Protein AF-A0A225UVT8-F1 (afdb_monomer)

Mean predicted aligned error: 14.14 Å

Secondary structure (DSSP, 8-state):
--HHHHHHHHHT--SS-TT-GGGGT-TTHHHHHHHHHHHHHHHHH----SS-----EEEEE--TT-SS-EEEEES-SS-TTHHHHHHHHTTS----PPPTTS-TTS-GGG---------------

pLDDT: mean 70.57, std 16.72, range [36.88, 97.62]

Foldseek 3Di:
DDPVVVVVCVVPDWDADPPDPCVVPPPCRRCVNVVVVVLVCCVVPPDDDPDDDDDKDWDFDDDPVDPDGDTPTPPPPDPPPPVVCCVVVVPDDDDDDDDVVPVPPDDPVPDDDDDDDDDDDDDDD

Sequence (125 aa):
MSKTRFGRVMQNLHFTDNTDARAETDRAWKVRSVVDTLQESFRNGYKIPPVLTFDEAMILSKSHHNTQPTVYVVTDRFYTSVQLAIQIAVAECVHGRHNTDRQEGVSADLITQKTYERSSRVVVR

Solvent-accessible surface area (backbone atoms only — not comparable to full-atom values): 8606 Å² total; per-residue (Å²): 135,54,72,71,57,51,53,54,48,69,77,69,68,77,72,50,71,89,81,44,76,47,65,82,75,39,96,56,41,66,49,41,61,60,52,52,51,49,53,52,49,47,64,76,70,55,82,82,62,100,75,83,86,88,83,85,46,74,47,84,41,86,48,95,92,41,97,57,75,46,61,44,53,65,52,60,97,80,42,68,66,54,55,50,43,46,73,67,39,81,77,61,90,86,85,80,88,80,64,77,88,54,60,79,94,54,64,72,92,76,64,76,85,86,83,79,86,78,81,78,80,83,80,83,128

Radius of gyration: 23.24 Å; Cα contacts (8 Å, |Δi|>4): 50; chains: 1; bounding box: 56×57×49 Å

Organism: NCBI:txid4795

Structure (mmCIF, N/CA/C/O backbone):
data_AF-A0A225UVT8-F1
#
_entry.id   AF-A0A225UVT8-F1
#
loop_
_atom_site.group_PDB
_atom_site.id
_atom_site.type_symbol
_atom_site.la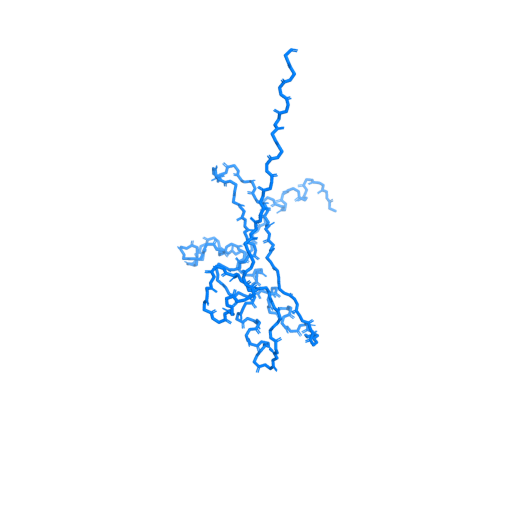bel_atom_id
_atom_site.label_alt_id
_atom_site.label_comp_id
_atom_site.label_asym_id
_atom_site.label_entity_id
_atom_site.label_seq_id
_atom_site.pdbx_PDB_ins_code
_atom_site.Cartn_x
_atom_site.Cartn_y
_atom_site.Cartn_z
_atom_site.occupancy
_atom_site.B_iso_or_equiv
_atom_site.auth_seq_id
_atom_site.auth_comp_id
_atom_site.auth_asym_id
_atom_site.auth_atom_id
_atom_site.pdbx_PDB_model_num
ATOM 1 N N . MET A 1 1 ? -21.304 13.931 10.598 1.00 90.75 1 MET A N 1
ATOM 2 C CA . MET A 1 1 ? -20.537 13.569 11.818 1.00 90.75 1 MET A CA 1
ATOM 3 C C . MET A 1 1 ? -19.919 14.832 12.414 1.00 90.75 1 MET A C 1
ATOM 5 O O . MET A 1 1 ? -19.540 15.702 11.645 1.00 90.75 1 MET A O 1
ATOM 9 N N . SER A 1 2 ? -19.829 14.971 13.743 1.00 97.00 2 SER A N 1
ATOM 10 C CA . SER A 1 2 ? -19.201 16.153 14.362 1.00 97.00 2 SER A CA 1
ATOM 11 C C . SER A 1 2 ? -17.670 16.080 14.324 1.00 97.00 2 SER A C 1
ATOM 13 O O . SER A 1 2 ? -17.101 14.988 14.344 1.00 97.00 2 SER A O 1
ATOM 15 N N . LYS A 1 3 ? -16.996 17.239 14.340 1.00 97.38 3 LYS A N 1
ATOM 16 C CA . LYS A 1 3 ? -15.523 17.337 14.377 1.00 97.38 3 LYS A CA 1
ATOM 17 C C . LYS A 1 3 ? -14.917 16.526 15.529 1.00 97.38 3 LYS A C 1
ATOM 19 O O . LYS A 1 3 ? -13.947 15.803 15.332 1.00 97.38 3 LYS A O 1
ATOM 24 N N . THR A 1 4 ? -15.536 16.585 16.708 1.00 97.62 4 THR A N 1
ATOM 25 C CA . THR A 1 4 ? -15.124 15.811 17.889 1.00 97.62 4 THR A CA 1
ATOM 26 C C . THR A 1 4 ? -15.206 14.307 17.645 1.00 97.62 4 THR A C 1
ATOM 28 O O . THR A 1 4 ? -14.290 13.572 18.008 1.00 97.62 4 THR A O 1
ATOM 31 N N . ARG A 1 5 ? -16.291 13.836 17.015 1.00 96.56 5 ARG A N 1
ATOM 32 C CA . ARG A 1 5 ? -16.443 12.413 16.688 1.00 96.56 5 ARG A CA 1
ATOM 33 C C . ARG A 1 5 ? -15.428 11.974 15.635 1.00 96.56 5 ARG A C 1
ATOM 35 O O . ARG A 1 5 ? -14.802 10.943 15.831 1.00 96.56 5 ARG A O 1
ATOM 42 N N . PHE A 1 6 ? -15.204 12.775 14.593 1.00 97.38 6 PHE A N 1
ATOM 43 C CA . PHE A 1 6 ? -14.186 12.484 13.581 1.00 97.38 6 PHE A CA 1
ATOM 44 C C . PHE A 1 6 ? -12.788 12.344 14.196 1.00 97.38 6 PHE A C 1
ATOM 46 O O . PHE A 1 6 ? -12.119 11.344 13.964 1.00 97.38 6 PHE A O 1
ATOM 53 N N . GLY A 1 7 ? -12.375 13.297 15.040 1.00 96.69 7 GLY A N 1
ATOM 54 C CA . GLY A 1 7 ? -11.066 13.245 15.699 1.00 96.69 7 GLY A CA 1
ATOM 55 C C . GLY A 1 7 ? -10.881 11.987 16.551 1.00 96.69 7 GLY A C 1
ATOM 56 O O . GLY A 1 7 ? -9.842 11.339 16.467 1.00 96.69 7 GLY A O 1
ATOM 57 N N . ARG A 1 8 ? -11.914 11.591 17.306 1.00 96.81 8 ARG A N 1
ATOM 58 C CA . ARG A 1 8 ? -11.888 10.352 18.099 1.00 96.81 8 ARG A CA 1
ATOM 59 C C . ARG A 1 8 ? -11.772 9.101 17.232 1.00 96.81 8 ARG A C 1
ATOM 61 O O . ARG A 1 8 ? -11.010 8.210 17.586 1.00 96.81 8 ARG A O 1
ATOM 68 N N . VAL A 1 9 ? -12.493 9.036 16.112 1.00 96.50 9 VAL A N 1
ATOM 69 C CA . VAL A 1 9 ? -12.398 7.906 15.174 1.00 96.50 9 VAL A CA 1
ATOM 70 C C . VAL A 1 9 ? -10.991 7.820 14.589 1.00 96.50 9 VAL A C 1
ATOM 72 O O . VAL A 1 9 ? -10.375 6.765 14.659 1.00 96.50 9 VAL A O 1
ATOM 75 N N . MET A 1 10 ? -10.448 8.935 14.094 1.00 93.00 10 MET A N 1
ATOM 76 C CA . MET A 1 10 ? -9.115 8.959 13.481 1.00 93.00 10 MET A CA 1
ATOM 77 C C . MET A 1 10 ? -7.995 8.565 14.453 1.00 93.00 10 MET A C 1
ATOM 79 O O . MET A 1 10 ? -7.024 7.947 14.036 1.00 93.00 10 MET A O 1
ATOM 83 N N . GLN A 1 11 ? -8.122 8.897 15.741 1.00 91.69 11 GLN A N 1
ATOM 84 C CA . GLN A 1 11 ? -7.134 8.533 16.765 1.00 91.69 11 GLN A CA 1
ATOM 85 C C . GLN A 1 11 ? -7.157 7.048 17.150 1.00 91.69 11 GLN A C 1
ATOM 87 O O . GLN A 1 11 ? -6.158 6.553 17.658 1.00 91.69 11 GLN A O 1
ATOM 92 N N . ASN A 1 12 ? -8.277 6.356 16.929 1.00 93.12 12 ASN A N 1
ATOM 93 C CA . ASN A 1 12 ? -8.479 4.961 17.338 1.00 93.12 12 ASN A CA 1
ATOM 94 C C . ASN A 1 12 ? -8.702 4.035 16.130 1.00 93.12 12 ASN A C 1
ATOM 96 O O . ASN A 1 12 ? -9.281 2.959 16.264 1.00 93.12 12 ASN A O 1
ATOM 100 N N . LEU A 1 13 ? -8.300 4.471 14.933 1.00 90.62 13 LEU A N 1
ATOM 101 C CA . LEU A 1 13 ? -8.442 3.683 13.717 1.00 90.62 13 LEU A CA 1
ATOM 102 C C . LEU A 1 13 ? -7.321 2.639 13.640 1.00 90.62 13 LEU A C 1
ATOM 104 O O . LEU A 1 13 ? -6.146 2.988 13.529 1.00 90.62 13 LEU A O 1
ATOM 108 N N . HIS A 1 14 ? -7.698 1.362 13.660 1.00 89.62 14 HIS A N 1
ATOM 109 C CA . HIS A 1 14 ? -6.790 0.220 13.550 1.00 89.62 14 HIS A CA 1
ATOM 110 C C . HIS A 1 14 ? -7.279 -0.734 12.455 1.00 89.62 14 HIS A C 1
ATOM 112 O O . HIS A 1 14 ? -8.478 -0.984 12.350 1.00 89.62 14 HIS A O 1
ATOM 118 N N . PHE A 1 15 ? -6.353 -1.261 11.647 1.00 89.00 15 PHE A N 1
ATOM 119 C CA . PHE A 1 15 ? -6.660 -2.183 10.541 1.00 89.00 15 PHE A CA 1
ATOM 120 C C . PHE A 1 15 ? -6.250 -3.641 10.806 1.00 89.00 15 PHE A C 1
ATOM 122 O O . PHE A 1 15 ? -6.698 -4.535 10.089 1.00 89.00 15 PHE A O 1
ATOM 129 N N . THR A 1 16 ? -5.411 -3.879 11.817 1.00 88.19 16 THR A N 1
ATOM 130 C CA . THR A 1 16 ? -4.902 -5.204 12.206 1.00 88.19 16 THR A CA 1
ATOM 131 C C . THR A 1 16 ? -4.836 -5.287 13.733 1.00 88.19 16 THR A C 1
ATOM 133 O O . THR A 1 16 ? -4.660 -4.259 14.395 1.00 88.19 16 THR A O 1
ATOM 136 N N . ASP A 1 17 ? -4.970 -6.494 14.286 1.00 89.00 17 ASP A N 1
ATOM 137 C CA . ASP A 1 17 ? -4.775 -6.762 15.714 1.00 89.00 17 ASP A CA 1
ATOM 138 C C . ASP A 1 17 ? -3.310 -6.526 16.112 1.00 89.00 17 ASP A C 1
ATOM 140 O O . ASP A 1 17 ? -2.388 -7.006 15.455 1.00 89.00 17 ASP A O 1
ATOM 144 N N . ASN A 1 18 ? -3.088 -5.791 17.205 1.00 87.69 18 ASN A N 1
ATOM 145 C CA . ASN A 1 18 ? -1.744 -5.514 17.707 1.00 87.69 18 ASN A CA 1
ATOM 146 C C . ASN A 1 18 ? -1.040 -6.741 18.304 1.00 87.69 18 ASN A C 1
ATOM 148 O O . ASN A 1 18 ? 0.164 -6.678 18.545 1.00 87.69 18 ASN A O 1
ATOM 152 N N . THR A 1 19 ? -1.777 -7.820 18.558 1.00 91.00 19 THR A N 1
ATOM 153 C CA . THR A 1 19 ? -1.255 -9.090 19.079 1.00 91.00 19 THR A CA 1
ATOM 154 C C . THR A 1 19 ? -0.908 -10.097 17.980 1.00 91.00 19 THR A C 1
ATOM 156 O O . THR A 1 19 ? -0.465 -11.203 18.281 1.00 91.00 19 THR A O 1
ATOM 159 N N . ASP A 1 20 ? -1.078 -9.724 16.707 1.00 89.88 20 ASP A N 1
ATOM 160 C CA . ASP A 1 20 ? -0.746 -10.583 15.572 1.00 89.88 20 ASP A CA 1
ATOM 161 C C . ASP A 1 20 ? 0.753 -10.931 15.572 1.00 89.88 20 ASP A C 1
ATOM 163 O O . ASP A 1 20 ? 1.610 -10.051 15.659 1.00 89.88 20 ASP A O 1
ATOM 167 N N . ALA A 1 21 ? 1.085 -12.217 15.425 1.00 91.62 21 ALA A N 1
ATOM 168 C CA . ALA A 1 21 ? 2.467 -12.705 15.379 1.00 91.62 21 ALA A CA 1
ATOM 169 C C . ALA A 1 21 ? 3.299 -12.057 14.253 1.00 91.62 21 ALA A C 1
ATOM 171 O O . ALA A 1 21 ? 4.526 -11.956 14.338 1.00 91.62 21 ALA A O 1
ATOM 172 N N . ARG A 1 22 ? 2.646 -11.559 13.195 1.00 87.94 22 ARG A N 1
ATOM 173 C CA . ARG A 1 22 ? 3.291 -10.795 12.116 1.00 87.94 22 ARG A CA 1
ATOM 174 C C . ARG A 1 22 ? 3.884 -9.476 12.603 1.00 87.94 22 ARG A C 1
ATOM 176 O O . ARG A 1 22 ? 4.754 -8.939 11.919 1.00 87.94 22 ARG A O 1
ATOM 183 N N . ALA A 1 23 ? 3.478 -8.977 13.772 1.00 87.44 23 ALA A N 1
ATOM 184 C CA . ALA A 1 23 ? 4.032 -7.765 14.364 1.00 87.44 23 ALA A CA 1
ATOM 185 C C . ALA A 1 23 ? 5.549 -7.837 14.590 1.00 87.44 23 ALA A C 1
ATOM 187 O O . ALA A 1 23 ? 6.222 -6.805 14.536 1.00 87.44 23 ALA A O 1
ATOM 188 N N . GLU A 1 24 ? 6.089 -9.041 14.793 1.00 87.25 24 GLU A N 1
ATOM 189 C CA . GLU A 1 24 ? 7.521 -9.262 15.013 1.00 87.25 24 GLU A CA 1
ATOM 190 C C . GLU A 1 24 ? 8.329 -9.348 13.711 1.00 87.25 24 GLU A C 1
ATOM 192 O O . GLU A 1 24 ? 9.521 -9.039 13.694 1.00 87.25 24 GLU A O 1
ATOM 197 N N . THR A 1 25 ? 7.698 -9.754 12.606 1.00 87.56 25 THR A N 1
ATOM 198 C CA . THR A 1 25 ? 8.401 -10.160 11.376 1.00 87.56 25 THR A CA 1
ATOM 199 C C . THR A 1 25 ? 8.141 -9.232 10.190 1.00 87.56 25 THR A C 1
ATOM 201 O O . THR A 1 25 ? 9.060 -8.929 9.426 1.00 87.56 25 THR A O 1
ATOM 204 N N . ASP A 1 26 ? 6.917 -8.731 10.032 1.00 83.31 26 ASP A N 1
ATOM 205 C CA . ASP A 1 26 ? 6.511 -7.897 8.904 1.00 83.31 26 ASP A CA 1
ATOM 206 C C . ASP A 1 26 ? 6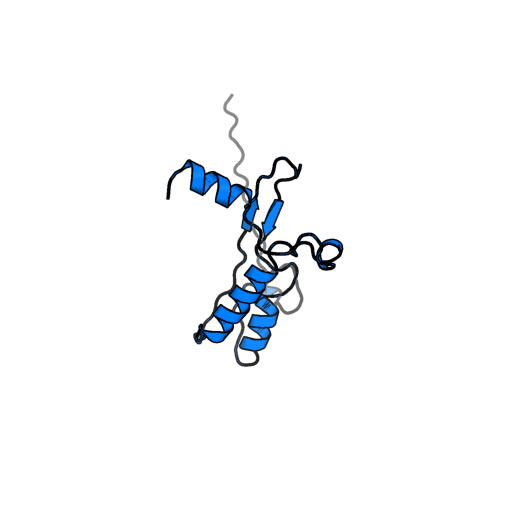.477 -6.418 9.291 1.00 83.31 26 ASP A C 1
ATOM 208 O O . ASP A 1 26 ? 5.581 -5.964 9.985 1.00 83.31 26 ASP A O 1
ATOM 212 N N . ARG A 1 27 ? 7.387 -5.600 8.756 1.00 82.38 27 ARG A N 1
ATOM 213 C CA . ARG A 1 27 ? 7.407 -4.151 9.044 1.00 82.38 27 ARG A CA 1
ATOM 214 C C . ARG A 1 27 ? 6.135 -3.401 8.614 1.00 82.38 27 ARG A C 1
ATOM 216 O O . ARG A 1 27 ? 5.916 -2.291 9.099 1.00 82.38 27 ARG A O 1
ATOM 223 N N . ALA A 1 28 ? 5.329 -3.961 7.712 1.00 84.31 28 ALA A N 1
ATOM 224 C CA . ALA A 1 28 ? 4.075 -3.377 7.235 1.00 84.31 28 ALA A CA 1
ATOM 225 C C . ALA A 1 28 ? 2.820 -4.004 7.877 1.00 84.31 28 ALA A C 1
ATOM 227 O O . ALA A 1 28 ? 1.708 -3.692 7.451 1.00 84.31 28 ALA A O 1
ATOM 228 N N . TRP A 1 29 ? 2.967 -4.836 8.918 1.00 88.44 29 TRP A N 1
ATOM 229 C CA . TRP A 1 29 ? 1.880 -5.637 9.500 1.00 88.44 29 TRP A CA 1
ATOM 230 C C . TRP A 1 29 ? 0.608 -4.834 9.838 1.00 88.44 29 TRP A C 1
ATOM 232 O O . TRP A 1 29 ? -0.510 -5.300 9.616 1.00 88.44 29 TRP A O 1
ATOM 242 N N . LYS A 1 30 ? 0.766 -3.582 10.299 1.00 88.12 30 LYS A N 1
ATOM 243 C CA . LYS A 1 30 ? -0.343 -2.684 10.685 1.00 88.12 30 LYS A CA 1
ATOM 244 C C . LYS A 1 30 ? -1.280 -2.301 9.543 1.00 88.12 30 LYS A C 1
ATOM 246 O O . LYS A 1 30 ? -2.397 -1.870 9.805 1.00 88.12 30 LYS A O 1
ATOM 251 N N . VAL A 1 31 ? -0.807 -2.377 8.301 1.00 88.50 31 VAL A N 1
ATOM 252 C CA . VAL A 1 31 ? -1.577 -2.025 7.096 1.00 88.50 31 VAL A CA 1
ATOM 253 C C . VAL A 1 31 ? -1.666 -3.186 6.111 1.00 88.50 31 VAL A C 1
ATOM 255 O O . VAL A 1 31 ? -2.247 -3.029 5.041 1.00 88.50 31 VAL A O 1
ATOM 258 N N . ARG A 1 32 ? -1.110 -4.352 6.463 1.00 87.50 32 ARG A N 1
ATOM 259 C CA . ARG A 1 32 ? -1.032 -5.52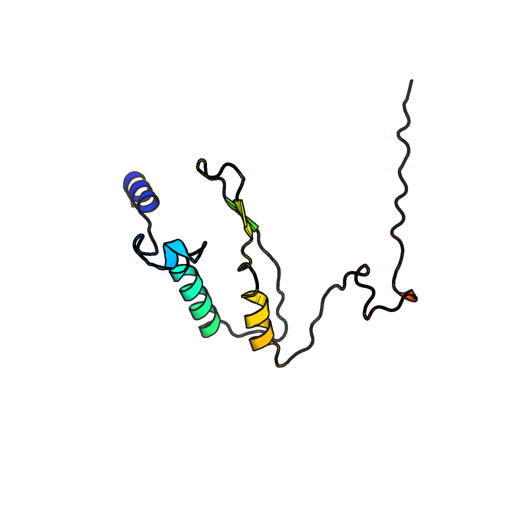0 5.582 1.00 87.50 32 ARG A CA 1
ATOM 260 C C . ARG A 1 32 ? -2.408 -5.936 5.066 1.00 87.50 32 ARG A C 1
ATOM 262 O O . ARG A 1 32 ? -2.569 -6.087 3.865 1.00 87.50 32 ARG A O 1
ATOM 269 N N . SER A 1 33 ? -3.410 -5.994 5.943 1.00 89.31 33 SER A N 1
ATOM 270 C CA . SER A 1 33 ? -4.798 -6.316 5.582 1.00 89.31 33 SER A CA 1
ATOM 271 C C . SER A 1 33 ? -5.373 -5.377 4.513 1.00 89.31 33 SER A C 1
ATOM 273 O O . SER A 1 33 ? -6.029 -5.825 3.572 1.00 89.31 33 SER A O 1
ATOM 275 N N . VAL A 1 34 ? -5.093 -4.075 4.620 1.00 88.75 34 VAL A N 1
ATOM 276 C CA . VAL A 1 34 ? -5.519 -3.062 3.644 1.00 88.75 34 VAL A CA 1
ATOM 277 C C . VAL A 1 34 ? -4.802 -3.259 2.312 1.00 88.75 34 VAL A C 1
ATOM 279 O O . VAL A 1 34 ? -5.445 -3.227 1.266 1.00 88.75 34 VAL A O 1
ATOM 282 N N . VAL A 1 35 ? -3.486 -3.477 2.342 1.00 87.50 35 VAL A N 1
ATOM 283 C CA . VAL A 1 35 ? -2.681 -3.698 1.132 1.00 87.50 35 VAL A CA 1
ATOM 284 C C . VAL A 1 35 ? -3.151 -4.946 0.389 1.00 87.50 35 VAL A C 1
ATOM 286 O O . VAL A 1 35 ? -3.412 -4.859 -0.809 1.00 87.50 35 VAL A O 1
ATOM 289 N N . ASP A 1 36 ? -3.326 -6.061 1.096 1.00 86.25 36 ASP A N 1
ATOM 290 C CA . ASP A 1 36 ? -3.760 -7.334 0.514 1.00 86.25 36 ASP A CA 1
ATOM 291 C C . ASP A 1 36 ? -5.153 -7.188 -0.126 1.00 86.25 36 ASP A C 1
ATOM 293 O O . ASP A 1 36 ? -5.354 -7.553 -1.285 1.00 86.25 36 ASP A O 1
ATOM 297 N N . THR A 1 37 ? -6.089 -6.540 0.580 1.00 88.25 37 THR A N 1
ATOM 298 C CA . THR A 1 37 ? -7.445 -6.273 0.067 1.00 88.25 37 THR A CA 1
ATOM 299 C C . THR A 1 37 ? -7.418 -5.408 -1.192 1.00 88.25 37 THR A C 1
ATOM 301 O O . THR A 1 37 ? -8.146 -5.682 -2.149 1.00 88.25 37 THR A O 1
ATOM 304 N N . LEU A 1 38 ? -6.595 -4.354 -1.213 1.00 86.31 38 LEU A N 1
ATOM 305 C CA . LEU A 1 38 ? -6.463 -3.488 -2.384 1.00 86.31 38 LEU A CA 1
ATOM 306 C C . LEU A 1 38 ? -5.881 -4.261 -3.568 1.00 86.31 38 LEU A C 1
ATOM 308 O O . LEU A 1 38 ? -6.428 -4.176 -4.664 1.00 86.31 38 LEU A O 1
ATOM 312 N N . GLN A 1 39 ? -4.818 -5.036 -3.356 1.00 84.19 39 GLN A N 1
ATOM 313 C CA . GLN A 1 39 ? -4.199 -5.842 -4.408 1.00 84.19 39 GLN A CA 1
ATOM 314 C C . GLN A 1 39 ? -5.180 -6.852 -5.007 1.00 84.19 39 GLN A C 1
ATOM 316 O O . GLN A 1 39 ? -5.293 -6.936 -6.230 1.00 84.19 39 GLN A O 1
ATOM 321 N N . GLU A 1 40 ? -5.923 -7.572 -4.167 1.00 85.00 40 GLU A N 1
ATOM 322 C CA . GLU A 1 40 ? -6.936 -8.526 -4.620 1.00 85.00 40 GLU A CA 1
ATOM 323 C C . GLU A 1 40 ? -8.078 -7.827 -5.372 1.00 85.00 40 GLU A C 1
ATOM 325 O O . GLU A 1 40 ? -8.461 -8.248 -6.465 1.00 85.00 40 GLU A O 1
ATOM 330 N N . SER A 1 41 ? -8.574 -6.709 -4.838 1.00 83.44 41 SER A N 1
ATOM 331 C CA . SER A 1 41 ? -9.656 -5.941 -5.463 1.00 83.44 41 SER A CA 1
ATOM 332 C C . SER A 1 41 ? -9.247 -5.386 -6.828 1.00 83.44 41 SER A C 1
ATOM 334 O O . SER A 1 41 ? -10.002 -5.511 -7.795 1.00 83.44 41 SER A O 1
ATOM 336 N N . PHE A 1 42 ? -8.045 -4.809 -6.939 1.00 80.69 42 PHE A N 1
ATOM 337 C CA . PHE A 1 42 ? -7.525 -4.321 -8.215 1.00 80.69 42 PHE A CA 1
ATOM 338 C C . PHE A 1 42 ? -7.310 -5.466 -9.197 1.00 80.69 42 PHE A C 1
ATOM 340 O O . PHE A 1 42 ? -7.735 -5.356 -10.342 1.00 80.69 42 PHE A O 1
ATOM 347 N N . ARG A 1 43 ? -6.731 -6.586 -8.756 1.00 79.00 43 ARG A N 1
ATOM 348 C CA . ARG A 1 43 ? -6.539 -7.764 -9.608 1.00 79.00 43 ARG A CA 1
ATOM 349 C C . ARG A 1 43 ? -7.857 -8.288 -10.183 1.00 79.00 43 ARG A C 1
ATOM 351 O O . ARG A 1 43 ? -7.898 -8.652 -11.353 1.00 79.00 43 ARG A O 1
ATOM 358 N N . ASN A 1 44 ? -8.919 -8.316 -9.381 1.00 83.56 44 ASN A N 1
ATOM 359 C CA . ASN A 1 44 ? -10.217 -8.849 -9.797 1.00 83.56 44 ASN A CA 1
ATOM 360 C C . ASN A 1 44 ? -11.034 -7.854 -10.641 1.00 83.56 44 ASN A C 1
ATOM 362 O O . ASN A 1 44 ? -11.820 -8.270 -11.491 1.00 83.56 44 ASN A O 1
ATOM 366 N N . GLY A 1 45 ? -10.875 -6.547 -10.407 1.00 84.00 45 GLY A N 1
ATOM 367 C CA . GLY A 1 45 ? -11.669 -5.502 -11.063 1.00 84.00 45 GLY A CA 1
ATOM 368 C C . GLY A 1 45 ? -10.998 -4.820 -12.259 1.00 84.00 45 GLY A C 1
ATOM 369 O O . GLY A 1 45 ? -11.688 -4.202 -13.072 1.00 84.00 45 GLY A O 1
ATOM 370 N N . TYR A 1 46 ? -9.673 -4.898 -12.383 1.00 80.69 46 TYR A N 1
ATOM 371 C CA . TYR A 1 46 ? -8.924 -4.154 -13.391 1.00 80.69 46 TYR A CA 1
ATOM 372 C C . TYR A 1 46 ? -8.654 -4.999 -14.639 1.00 80.69 46 TYR A C 1
ATOM 374 O O . TYR A 1 46 ? -7.934 -5.994 -14.601 1.00 80.69 46 TYR A O 1
ATOM 382 N N . LYS A 1 47 ? -9.202 -4.569 -15.781 1.00 81.56 47 LYS A N 1
ATOM 383 C CA . LYS A 1 47 ? -8.840 -5.122 -17.091 1.00 81.56 47 LYS A CA 1
ATOM 384 C C . LYS A 1 47 ? -7.548 -4.468 -17.558 1.00 81.56 47 LYS A C 1
ATOM 386 O O . LYS A 1 47 ? -7.522 -3.263 -17.799 1.00 81.56 47 LYS A O 1
ATOM 391 N N . ILE A 1 48 ? -6.497 -5.267 -17.683 1.00 74.75 48 ILE A N 1
ATOM 392 C CA . ILE A 1 48 ? -5.173 -4.781 -18.065 1.00 74.75 48 ILE A CA 1
ATOM 393 C C . ILE A 1 48 ? -5.199 -4.322 -19.534 1.00 74.75 48 ILE A C 1
ATOM 395 O O . ILE A 1 48 ? -5.614 -5.098 -20.398 1.00 74.75 48 ILE A O 1
ATOM 399 N N . PRO A 1 49 ? -4.799 -3.073 -19.832 1.00 75.56 49 PRO A N 1
ATOM 400 C CA . PRO A 1 49 ? -4.649 -2.604 -21.205 1.00 75.56 49 PRO A CA 1
ATOM 401 C C . PRO A 1 49 ? -3.402 -3.219 -21.872 1.00 75.56 49 PRO A C 1
ATOM 403 O O . PRO A 1 49 ? -2.488 -3.638 -21.165 1.00 75.56 49 PRO A O 1
ATOM 406 N N . PRO A 1 50 ? -3.303 -3.198 -23.216 1.00 77.50 50 PRO A N 1
ATOM 407 C CA . PRO A 1 50 ? -2.120 -3.692 -23.936 1.00 77.50 50 PRO A CA 1
ATOM 408 C C . PRO A 1 50 ? -0.810 -2.984 -23.559 1.00 77.50 50 PRO A C 1
ATOM 410 O O . PRO A 1 50 ? 0.266 -3.534 -23.719 1.00 77.50 50 PRO A O 1
ATOM 413 N N . VAL A 1 51 ? -0.883 -1.745 -23.062 1.00 76.00 51 VAL A N 1
ATOM 414 C CA . VAL A 1 51 ? 0.290 -0.988 -22.612 1.00 76.00 51 VAL A CA 1
ATOM 415 C C . VAL A 1 51 ? 0.088 -0.568 -21.166 1.00 76.00 51 VAL A C 1
ATOM 417 O O . VAL A 1 51 ? -0.868 0.142 -20.851 1.00 76.00 51 VAL A O 1
ATOM 420 N N . LEU A 1 52 ? 1.013 -0.975 -20.299 1.00 73.06 52 LEU A N 1
ATOM 421 C CA . LEU A 1 52 ? 1.009 -0.678 -18.872 1.00 73.06 52 LEU A CA 1
ATOM 422 C C . LEU A 1 52 ? 2.348 -0.052 -18.4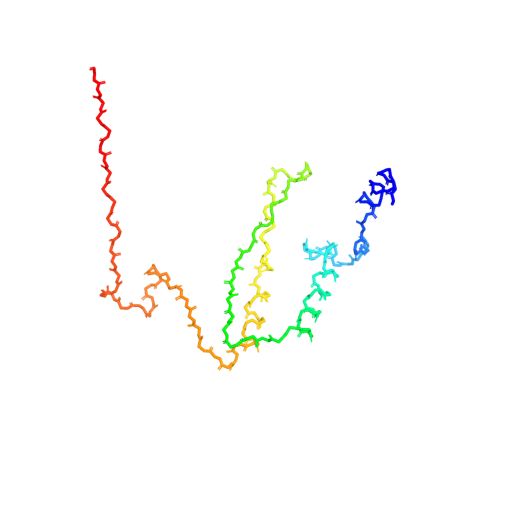64 1.00 73.06 52 LEU A C 1
ATOM 424 O O . LEU A 1 52 ? 3.411 -0.515 -18.872 1.00 73.06 52 LEU A O 1
ATOM 428 N N . THR A 1 53 ? 2.297 1.005 -17.656 1.00 73.12 53 THR A N 1
ATOM 429 C CA . THR A 1 53 ? 3.482 1.717 -17.158 1.00 73.12 53 THR A CA 1
ATOM 430 C C . THR A 1 53 ? 3.625 1.531 -15.657 1.00 73.12 53 THR A C 1
ATOM 432 O O . THR A 1 53 ? 2.637 1.626 -14.929 1.00 73.12 53 THR A O 1
ATOM 435 N N . PHE A 1 54 ? 4.856 1.343 -15.191 1.00 70.94 54 PHE A N 1
ATOM 436 C CA . PHE A 1 54 ? 5.180 1.219 -13.772 1.00 70.94 54 PHE A CA 1
ATOM 437 C C . PHE A 1 54 ? 6.090 2.370 -13.344 1.00 70.94 54 PHE A C 1
ATOM 439 O O . PHE A 1 54 ? 7.043 2.692 -14.052 1.00 70.94 54 PHE A O 1
ATOM 446 N N . ASP A 1 55 ? 5.793 2.968 -12.192 1.00 72.62 55 ASP A N 1
ATOM 447 C CA . ASP A 1 55 ? 6.606 4.011 -11.565 1.00 72.62 55 ASP A CA 1
ATOM 448 C C . ASP A 1 55 ? 6.551 3.866 -10.038 1.00 72.62 55 ASP A C 1
ATOM 450 O O . ASP A 1 55 ? 5.652 3.213 -9.494 1.00 72.62 55 ASP A O 1
ATOM 454 N N . GLU A 1 56 ? 7.515 4.459 -9.346 1.00 72.00 56 GLU A N 1
ATOM 455 C CA . GLU A 1 56 ? 7.597 4.432 -7.889 1.00 72.00 56 GLU A CA 1
ATOM 456 C C . GLU A 1 56 ? 6.985 5.700 -7.289 1.00 72.00 56 GLU A C 1
ATOM 458 O O . GLU A 1 56 ? 7.233 6.816 -7.744 1.00 72.00 56 GLU A O 1
ATOM 463 N N . ALA A 1 57 ? 6.213 5.546 -6.211 1.00 71.12 57 ALA A N 1
ATOM 464 C CA . ALA A 1 57 ? 5.670 6.675 -5.465 1.00 71.12 57 ALA A CA 1
ATOM 465 C C . ALA A 1 57 ? 6.263 6.730 -4.056 1.00 71.12 57 ALA A C 1
ATOM 467 O O . ALA A 1 57 ? 6.393 5.719 -3.367 1.00 71.12 57 ALA A O 1
ATOM 468 N N . MET A 1 58 ? 6.579 7.936 -3.591 1.00 76.25 58 MET A N 1
ATOM 469 C CA . MET A 1 58 ? 7.048 8.179 -2.230 1.00 76.25 58 MET A CA 1
ATOM 470 C C . MET A 1 58 ? 5.951 8.856 -1.413 1.00 76.25 58 MET A C 1
ATOM 472 O O . MET A 1 58 ? 5.575 9.996 -1.688 1.00 76.25 58 MET A O 1
ATOM 476 N N . ILE A 1 59 ? 5.463 8.178 -0.374 1.00 75.19 59 ILE A N 1
ATOM 477 C CA . ILE A 1 59 ? 4.586 8.777 0.632 1.00 75.19 59 ILE A CA 1
ATOM 478 C C . ILE A 1 59 ? 5.454 9.303 1.768 1.00 75.19 59 ILE A C 1
ATOM 480 O O . ILE A 1 59 ? 6.103 8.562 2.513 1.00 75.19 59 ILE A O 1
ATOM 484 N N . LEU A 1 60 ? 5.446 10.622 1.917 1.00 76.25 60 LEU A N 1
ATOM 485 C CA . LEU A 1 60 ? 6.127 11.284 3.014 1.00 76.25 60 LEU A CA 1
ATOM 486 C C . LEU A 1 60 ? 5.372 11.039 4.325 1.00 76.25 60 LEU A C 1
ATOM 488 O O . LEU A 1 60 ? 4.220 11.445 4.462 1.00 76.25 60 LEU A O 1
ATOM 492 N N . SER A 1 61 ? 6.047 10.454 5.316 1.00 72.25 61 SER A N 1
ATOM 493 C CA . SER A 1 61 ? 5.546 10.388 6.688 1.00 72.25 61 SER A CA 1
ATOM 494 C C . SER A 1 61 ? 6.509 11.080 7.645 1.00 72.25 61 SER A C 1
ATOM 496 O O . SER A 1 61 ? 7.703 10.780 7.706 1.00 72.25 61 SER A O 1
ATOM 498 N N . LYS A 1 62 ? 5.975 12.034 8.409 1.00 68.94 62 LYS A N 1
ATOM 499 C CA . LYS A 1 62 ? 6.684 12.715 9.493 1.00 68.94 62 LYS A CA 1
ATOM 500 C C . LYS A 1 62 ? 6.017 12.315 10.801 1.00 68.94 62 LYS A C 1
ATOM 502 O O . LYS A 1 62 ? 4.935 12.797 11.119 1.00 68.94 62 LYS A O 1
ATOM 507 N N . SER A 1 63 ? 6.651 11.410 11.537 1.00 67.81 63 SER A N 1
ATOM 508 C CA . SER A 1 63 ? 6.209 11.002 12.871 1.00 67.81 63 SER A CA 1
ATOM 509 C C . SER A 1 63 ? 7.206 11.500 13.907 1.00 67.81 63 SER A C 1
ATOM 511 O O . SER A 1 63 ? 8.404 11.311 13.736 1.00 67.81 63 SER A O 1
ATOM 513 N N . HIS A 1 64 ? 6.721 12.073 15.010 1.00 60.72 64 HIS A N 1
ATOM 514 C CA . HIS A 1 64 ? 7.570 12.485 16.136 1.00 60.72 64 HIS A CA 1
ATOM 515 C C . HIS A 1 64 ? 8.311 11.317 16.806 1.00 60.72 64 HIS A C 1
ATOM 517 O O . HIS A 1 64 ? 9.340 11.532 17.434 1.00 60.72 64 HIS A O 1
ATOM 523 N N . HIS A 1 65 ? 7.813 10.087 16.658 1.00 60.47 65 HIS A N 1
ATOM 524 C CA . HIS A 1 65 ? 8.424 8.883 17.231 1.00 60.47 65 HIS A CA 1
ATOM 525 C C . HIS A 1 65 ? 9.464 8.243 16.304 1.00 60.47 65 HIS A C 1
ATOM 527 O O . HIS A 1 65 ? 10.017 7.195 16.624 1.00 60.47 65 HIS A O 1
ATOM 533 N N . ASN A 1 66 ? 9.703 8.844 15.138 1.00 53.19 66 ASN A N 1
ATOM 534 C CA . ASN A 1 66 ? 10.663 8.359 14.169 1.00 53.19 66 ASN A CA 1
ATOM 535 C C . ASN A 1 66 ? 11.611 9.504 13.811 1.00 53.19 66 ASN A C 1
ATOM 537 O O . ASN A 1 66 ? 11.258 10.417 13.069 1.00 53.19 66 ASN A O 1
ATOM 541 N N . THR A 1 67 ? 12.808 9.478 14.394 1.00 50.31 67 THR A N 1
ATOM 542 C CA . THR A 1 67 ? 13.809 10.555 14.315 1.00 50.31 67 THR A CA 1
ATOM 543 C C . THR A 1 67 ? 14.306 10.805 12.886 1.00 50.31 67 THR A C 1
ATOM 545 O O . THR A 1 67 ? 14.915 11.837 12.613 1.00 50.31 67 THR A O 1
ATOM 548 N N . GLN A 1 68 ? 14.023 9.890 11.955 1.00 56.97 68 GLN A N 1
ATOM 549 C CA . GLN A 1 68 ? 14.286 10.053 10.531 1.00 56.97 68 GLN A CA 1
ATOM 550 C C . GLN A 1 68 ? 12.951 10.204 9.785 1.00 56.97 68 GLN A C 1
ATOM 552 O O . GLN A 1 68 ? 12.043 9.399 10.022 1.00 56.97 68 GLN A O 1
ATOM 557 N N . PRO A 1 69 ? 12.795 11.190 8.874 1.00 53.16 69 PRO A N 1
ATOM 558 C CA . PRO A 1 69 ? 11.619 11.260 8.015 1.00 53.16 69 PRO A CA 1
ATOM 559 C C . PRO A 1 69 ? 11.539 9.953 7.230 1.00 53.16 69 PRO A C 1
ATOM 561 O O . PRO A 1 69 ? 12.329 9.707 6.321 1.00 53.16 69 PRO A O 1
ATOM 564 N N . THR A 1 70 ? 10.615 9.078 7.621 1.00 54.12 70 THR A N 1
ATOM 565 C CA . THR A 1 70 ? 10.414 7.830 6.900 1.00 54.12 70 THR A CA 1
ATOM 566 C C . THR A 1 70 ? 9.620 8.173 5.669 1.00 54.12 70 THR A C 1
ATOM 568 O O . THR A 1 70 ? 8.411 8.401 5.705 1.00 54.12 70 THR A O 1
ATOM 571 N N . VAL A 1 71 ? 10.343 8.244 4.562 1.00 51.97 71 VAL A N 1
ATOM 572 C CA . VAL A 1 71 ? 9.734 8.086 3.261 1.00 51.97 71 VAL A CA 1
ATOM 573 C C . VAL A 1 71 ? 9.283 6.635 3.200 1.00 51.97 71 VAL A C 1
ATOM 575 O O . VAL A 1 71 ? 10.103 5.719 3.122 1.00 51.97 71 VAL A O 1
ATOM 578 N N . TYR A 1 72 ? 7.975 6.417 3.296 1.00 52.56 72 TYR A N 1
ATOM 579 C CA . TYR A 1 72 ? 7.420 5.166 2.820 1.00 52.56 72 TYR A CA 1
ATOM 580 C C . TYR A 1 72 ? 7.525 5.256 1.310 1.00 52.56 72 TYR A C 1
ATOM 582 O O . TYR A 1 72 ? 6.694 5.883 0.656 1.00 52.56 72 TYR A O 1
ATOM 590 N N . VAL A 1 73 ? 8.588 4.691 0.749 1.00 47.28 73 VAL A N 1
ATOM 591 C CA . VAL A 1 73 ? 8.534 4.340 -0.660 1.00 47.28 73 VAL A CA 1
ATOM 592 C C . VAL A 1 73 ? 7.381 3.345 -0.741 1.00 47.28 73 VAL A C 1
ATOM 594 O O . VAL A 1 73 ? 7.417 2.301 -0.088 1.00 47.28 73 VAL A O 1
ATOM 597 N N . VAL A 1 74 ? 6.310 3.700 -1.446 1.00 52.97 74 VAL A N 1
ATOM 598 C CA . VAL A 1 74 ? 5.277 2.745 -1.857 1.00 52.97 74 VAL A CA 1
ATOM 599 C C . VAL A 1 74 ? 5.870 1.966 -3.017 1.00 52.97 74 VAL A C 1
ATOM 601 O O . VAL A 1 74 ? 5.457 2.040 -4.167 1.00 52.97 74 VAL A O 1
ATOM 604 N N . THR A 1 75 ? 6.917 1.246 -2.671 1.00 44.12 75 THR A N 1
ATOM 605 C CA . THR A 1 75 ? 7.357 0.044 -3.319 1.00 44.12 75 THR A CA 1
ATOM 606 C C . THR A 1 75 ? 7.339 -0.963 -2.186 1.00 44.12 75 THR A C 1
ATOM 608 O O . THR A 1 75 ? 7.932 -0.753 -1.122 1.00 44.12 75 THR A O 1
ATOM 611 N N . ASP A 1 76 ? 6.575 -2.045 -2.352 1.00 36.88 76 ASP A N 1
ATOM 612 C CA . ASP A 1 76 ? 6.879 -3.227 -1.554 1.00 36.88 76 ASP A CA 1
ATOM 613 C C . ASP A 1 76 ? 8.372 -3.480 -1.743 1.00 36.88 76 ASP A C 1
ATOM 615 O O . ASP A 1 76 ? 8.861 -3.378 -2.869 1.00 36.88 76 ASP A O 1
ATOM 619 N N . ARG A 1 77 ? 9.080 -3.727 -0.637 1.00 41.44 77 ARG A N 1
ATOM 620 C CA . ARG A 1 77 ? 10.538 -3.612 -0.503 1.00 41.44 77 ARG A CA 1
ATOM 621 C C . ARG A 1 77 ? 11.291 -4.416 -1.568 1.00 41.44 77 ARG A C 1
ATOM 623 O O . ARG A 1 77 ? 12.485 -4.196 -1.712 1.00 41.44 77 ARG A O 1
ATOM 630 N N . PHE A 1 78 ? 10.605 -5.292 -2.309 1.00 39.81 78 PHE A N 1
ATOM 631 C CA . PHE A 1 78 ? 11.128 -5.900 -3.514 1.00 39.81 78 PHE A CA 1
ATOM 632 C C . PHE A 1 78 ? 10.181 -5.953 -4.746 1.00 39.81 78 PHE A C 1
ATOM 634 O O . PHE A 1 78 ? 10.670 -5.568 -5.797 1.00 39.81 78 PHE A O 1
ATOM 641 N N . TYR A 1 79 ? 8.913 -6.404 -4.755 1.00 42.31 79 TYR A N 1
ATOM 642 C CA . TYR A 1 79 ? 8.380 -6.922 -6.047 1.00 42.31 79 TYR A CA 1
ATOM 643 C C . TYR A 1 79 ? 6.853 -6.887 -6.307 1.00 42.31 79 TYR A C 1
ATOM 645 O O . TYR A 1 79 ? 6.403 -7.619 -7.182 1.00 42.31 79 TYR A O 1
ATOM 653 N N . THR A 1 80 ? 6.010 -6.048 -5.690 1.00 47.06 80 THR A N 1
ATOM 654 C CA . THR A 1 80 ? 4.568 -6.069 -6.079 1.00 47.06 80 THR A CA 1
ATOM 655 C C . THR A 1 80 ? 4.274 -5.474 -7.456 1.00 47.06 80 THR A C 1
ATOM 657 O O . THR A 1 80 ? 3.288 -5.868 -8.070 1.00 47.06 80 THR A O 1
ATOM 660 N N . SER A 1 81 ? 5.141 -4.613 -8.002 1.00 48.03 81 SER A N 1
ATOM 661 C CA . SER A 1 81 ? 5.056 -4.213 -9.411 1.00 48.03 81 SER A CA 1
ATOM 662 C C . SER A 1 81 ? 5.692 -5.245 -10.333 1.00 48.03 81 SER A C 1
ATOM 664 O O . SER A 1 81 ? 5.118 -5.506 -11.371 1.00 48.03 81 SER A O 1
ATOM 666 N N . VAL A 1 82 ? 6.811 -5.887 -9.971 1.00 44.34 82 VAL A N 1
ATOM 667 C CA . VAL A 1 82 ? 7.542 -6.772 -10.895 1.00 44.34 82 VAL A CA 1
ATOM 668 C C . VAL A 1 82 ? 7.066 -8.229 -10.862 1.00 44.34 82 VAL A C 1
ATOM 670 O O . VAL A 1 82 ? 7.059 -8.857 -11.905 1.00 44.34 82 VAL A O 1
ATOM 673 N N . GLN A 1 83 ? 6.596 -8.797 -9.747 1.00 47.06 83 GLN A N 1
ATOM 674 C CA . GLN A 1 83 ? 5.957 -10.128 -9.776 1.00 47.06 83 GLN A CA 1
ATOM 675 C C . GLN A 1 83 ? 4.570 -10.070 -10.415 1.00 47.06 83 GLN A C 1
ATOM 677 O O . GLN A 1 83 ? 4.230 -10.964 -11.185 1.00 47.06 83 GLN A O 1
ATOM 682 N N . LEU A 1 84 ? 3.807 -8.998 -10.166 1.00 48.88 84 LEU A N 1
ATOM 683 C CA . LEU A 1 84 ? 2.564 -8.736 -10.886 1.00 48.88 84 LEU A CA 1
ATOM 684 C C . LEU A 1 84 ? 2.856 -8.407 -12.356 1.00 48.88 84 LEU A C 1
ATOM 686 O O . LEU A 1 84 ? 2.219 -8.989 -13.219 1.00 48.88 84 LEU A O 1
ATOM 690 N N . ALA A 1 85 ? 3.857 -7.571 -12.663 1.00 48.94 85 ALA A N 1
ATOM 691 C CA . ALA A 1 85 ? 4.269 -7.305 -14.041 1.00 48.94 85 ALA A CA 1
ATOM 692 C C . ALA A 1 85 ? 4.792 -8.555 -14.724 1.00 48.94 85 ALA A C 1
ATOM 694 O O . ALA A 1 85 ? 4.442 -8.733 -15.862 1.00 48.94 85 ALA A O 1
ATOM 695 N N . ILE A 1 86 ? 5.559 -9.441 -14.086 1.00 48.66 86 ILE A N 1
ATOM 696 C CA . ILE A 1 86 ? 6.014 -10.701 -14.692 1.00 48.66 86 ILE A CA 1
ATOM 697 C C . ILE A 1 86 ? 4.827 -11.639 -14.89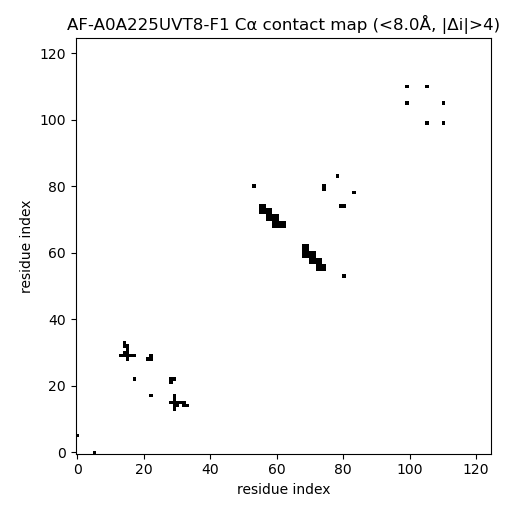2 1.00 48.66 86 ILE A C 1
ATOM 699 O O . ILE A 1 86 ? 4.709 -12.200 -15.968 1.00 48.66 86 ILE A O 1
ATOM 703 N N . GLN A 1 87 ? 3.915 -11.777 -13.922 1.00 51.34 87 GLN A N 1
ATOM 704 C CA . GLN A 1 87 ? 2.689 -12.570 -14.098 1.00 51.34 87 GLN A CA 1
ATOM 705 C C . GLN A 1 87 ? 1.761 -12.001 -15.183 1.00 51.34 87 GLN A C 1
ATOM 707 O O . GLN A 1 87 ? 1.056 -12.770 -15.831 1.00 51.34 87 GLN A O 1
ATOM 712 N N . ILE A 1 88 ? 1.781 -10.685 -15.405 1.00 48.94 88 ILE A N 1
ATOM 713 C CA . ILE A 1 88 ? 1.064 -9.994 -16.487 1.00 48.94 88 ILE A CA 1
ATOM 714 C C . ILE A 1 88 ? 1.853 -10.041 -17.815 1.00 48.94 88 ILE A C 1
ATOM 716 O O . ILE A 1 88 ? 1.255 -10.149 -18.879 1.00 48.94 88 ILE A O 1
ATOM 720 N N . ALA A 1 89 ? 3.186 -10.005 -17.769 1.00 49.03 89 ALA A N 1
ATOM 721 C CA . ALA A 1 89 ? 4.116 -9.853 -18.893 1.00 49.03 89 ALA A CA 1
ATOM 722 C C . ALA A 1 89 ? 4.769 -11.165 -19.331 1.00 49.03 89 ALA A C 1
ATOM 724 O O . ALA A 1 89 ? 5.659 -11.137 -20.176 1.00 49.03 89 ALA A O 1
ATOM 725 N N . VAL A 1 90 ? 4.278 -12.327 -18.877 1.00 52.66 90 VAL A N 1
ATOM 726 C CA . VAL A 1 90 ? 4.574 -13.612 -19.548 1.00 52.66 90 VAL A CA 1
ATOM 727 C C . VAL A 1 90 ? 4.150 -13.569 -21.037 1.00 52.66 90 VAL A C 1
ATOM 729 O O . VAL A 1 90 ? 4.459 -14.489 -21.785 1.00 52.66 90 VAL A O 1
ATOM 732 N N . ALA A 1 91 ? 3.485 -12.496 -21.495 1.00 50.53 91 ALA A N 1
ATOM 733 C CA . ALA A 1 91 ? 3.036 -12.313 -22.867 1.00 50.53 91 ALA A CA 1
ATOM 734 C C . ALA A 1 91 ? 3.689 -11.180 -23.704 1.00 50.53 91 ALA A C 1
ATOM 736 O O . ALA A 1 91 ? 3.539 -11.271 -24.918 1.00 50.53 91 ALA A O 1
ATOM 737 N N . GLU A 1 92 ? 4.392 -10.148 -23.189 1.00 57.41 92 GLU A N 1
ATOM 738 C CA . GLU A 1 92 ? 4.746 -8.974 -24.043 1.00 57.41 92 GLU A CA 1
ATOM 739 C C . GLU A 1 92 ? 6.065 -8.209 -23.753 1.00 57.41 92 GLU A C 1
ATOM 741 O O . GLU A 1 92 ? 6.643 -8.262 -22.667 1.00 57.41 92 GLU A O 1
ATOM 746 N N . CYS A 1 93 ? 6.529 -7.483 -24.787 1.00 55.53 93 CYS A N 1
ATOM 747 C CA . CYS A 1 93 ? 7.759 -6.684 -24.883 1.00 55.53 93 CYS A CA 1
ATOM 748 C C . CYS A 1 93 ? 7.890 -5.569 -23.827 1.00 55.53 93 CYS A C 1
ATOM 750 O O . CYS A 1 93 ? 7.023 -4.705 -23.695 1.00 55.53 93 CYS A O 1
ATOM 752 N N . VAL A 1 94 ? 9.051 -5.495 -23.167 1.00 60.59 94 VAL A N 1
ATOM 753 C CA . VAL A 1 94 ? 9.376 -4.454 -22.178 1.00 60.59 94 VAL A CA 1
ATOM 754 C C . VAL A 1 94 ? 10.051 -3.255 -22.848 1.00 60.59 94 VAL A C 1
ATOM 756 O O . VAL A 1 94 ? 11.095 -3.396 -23.482 1.00 60.59 94 VAL A O 1
ATOM 759 N N . HIS A 1 95 ? 9.491 -2.061 -22.653 1.00 61.84 95 HIS A N 1
ATOM 760 C CA . HIS A 1 95 ? 10.100 -0.795 -23.064 1.00 61.84 95 HIS A CA 1
ATOM 761 C C . HIS A 1 95 ? 10.589 -0.041 -21.825 1.00 61.84 95 HIS A C 1
ATOM 763 O O . HIS A 1 95 ? 9.809 0.239 -20.916 1.00 61.84 95 HIS A O 1
ATOM 769 N N . GLY A 1 96 ? 11.876 0.301 -21.772 1.00 64.81 96 GLY A N 1
ATOM 770 C CA . GLY A 1 96 ? 12.463 0.964 -20.610 1.00 64.81 96 GLY A CA 1
ATOM 771 C C . GLY A 1 96 ? 13.775 1.671 -20.925 1.00 64.81 96 GLY A C 1
ATOM 772 O O . GLY A 1 96 ? 14.370 1.480 -21.984 1.00 64.81 96 GLY A O 1
ATOM 773 N N . ARG A 1 97 ? 14.230 2.511 -19.991 1.00 62.12 97 ARG A N 1
ATOM 774 C CA . ARG A 1 97 ? 15.559 3.128 -20.068 1.00 62.12 97 ARG A CA 1
ATOM 775 C C . ARG A 1 97 ? 16.596 2.169 -19.496 1.00 62.12 97 ARG A C 1
ATOM 777 O O . ARG A 1 97 ? 16.417 1.662 -18.392 1.00 62.12 97 ARG A O 1
ATOM 784 N N . HIS A 1 98 ? 17.691 1.974 -20.220 1.00 62.28 98 HIS A N 1
ATOM 785 C CA . HIS A 1 98 ? 18.839 1.210 -1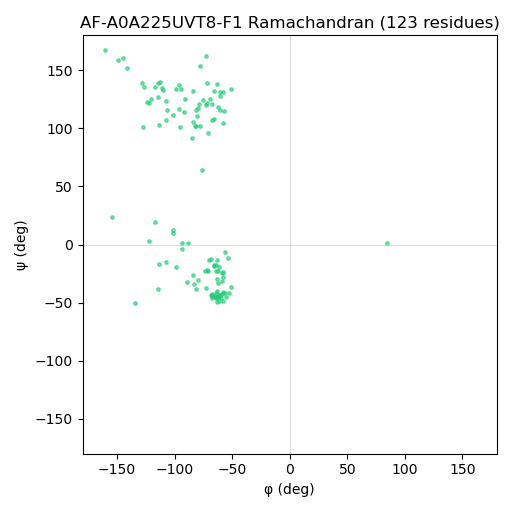9.750 1.00 62.28 98 HIS A CA 1
ATOM 786 C C . HIS A 1 98 ? 19.916 2.162 -19.225 1.00 62.28 98 HIS A C 1
ATOM 788 O O . HIS A 1 98 ? 20.222 3.161 -19.877 1.00 62.28 98 HIS A O 1
ATOM 794 N N . ASN A 1 99 ? 20.488 1.877 -18.052 1.00 64.94 99 ASN A N 1
ATOM 795 C CA . ASN A 1 99 ? 21.616 2.667 -17.563 1.00 64.94 99 ASN A CA 1
ATOM 796 C C . ASN A 1 99 ? 22.881 2.272 -18.338 1.00 64.94 99 ASN A C 1
ATOM 798 O O . ASN A 1 99 ? 23.259 1.104 -18.338 1.00 64.94 99 ASN A O 1
ATOM 802 N N . THR A 1 100 ? 23.542 3.243 -18.963 1.00 62.78 100 THR A N 1
ATOM 803 C CA . THR A 1 100 ? 24.790 3.058 -19.715 1.00 62.78 100 THR A CA 1
ATOM 804 C C . THR A 1 100 ? 25.974 2.645 -18.839 1.00 62.78 100 THR A C 1
ATOM 806 O O . THR A 1 100 ? 26.944 2.104 -19.358 1.00 62.78 100 THR A O 1
ATOM 809 N N . ASP A 1 101 ? 25.895 2.845 -17.518 1.00 64.31 101 ASP A N 1
ATOM 810 C CA . ASP A 1 101 ? 26.935 2.400 -16.576 1.00 64.31 101 ASP A CA 1
ATOM 811 C C . ASP A 1 101 ? 26.959 0.870 -16.401 1.00 64.31 101 ASP A C 1
ATOM 813 O O . ASP A 1 101 ? 27.979 0.295 -16.022 1.00 64.31 101 ASP A O 1
ATOM 817 N N . ARG A 1 102 ? 25.840 0.188 -16.690 1.00 59.59 102 ARG A N 1
ATOM 818 C CA . ARG A 1 102 ? 25.792 -1.274 -16.811 1.00 59.59 102 ARG A CA 1
ATOM 819 C C . ARG A 1 102 ? 26.199 -1.617 -18.245 1.00 59.59 102 ARG A C 1
ATOM 821 O O . ARG A 1 102 ? 25.366 -1.614 -19.137 1.00 59.59 102 ARG A O 1
ATOM 828 N N . GLN A 1 103 ? 27.490 -1.845 -18.479 1.00 57.34 103 GLN A N 1
ATOM 829 C CA . GLN A 1 103 ? 28.050 -2.050 -19.828 1.00 57.34 103 GLN A CA 1
ATOM 830 C C . GLN A 1 103 ? 27.606 -3.361 -20.502 1.00 57.34 103 GLN A C 1
ATOM 832 O O . GLN A 1 103 ? 27.817 -3.550 -21.698 1.00 57.34 103 GLN A O 1
ATOM 837 N N . GLU A 1 104 ? 26.992 -4.280 -19.756 1.00 61.00 104 GLU A N 1
ATOM 838 C CA . GLU A 1 104 ? 26.472 -5.528 -20.310 1.00 61.00 104 GLU A CA 1
ATOM 839 C C . GLU A 1 104 ? 25.281 -5.257 -21.242 1.00 61.00 104 GLU A C 1
ATOM 841 O O . GLU A 1 104 ? 24.270 -4.687 -20.839 1.00 61.00 104 GLU A O 1
ATOM 846 N N . GLY A 1 105 ? 25.402 -5.675 -22.505 1.00 65.25 105 GLY A N 1
ATOM 847 C CA . GLY A 1 105 ? 24.314 -5.627 -23.488 1.00 65.25 105 GLY A CA 1
ATOM 848 C C . GLY A 1 105 ? 24.123 -4.296 -24.228 1.00 65.25 105 GLY A C 1
ATOM 849 O O . GLY A 1 105 ? 23.232 -4.217 -25.072 1.00 65.25 105 GLY A O 1
ATOM 850 N N . VAL A 1 106 ? 24.952 -3.272 -23.979 1.00 66.88 106 VAL A N 1
ATOM 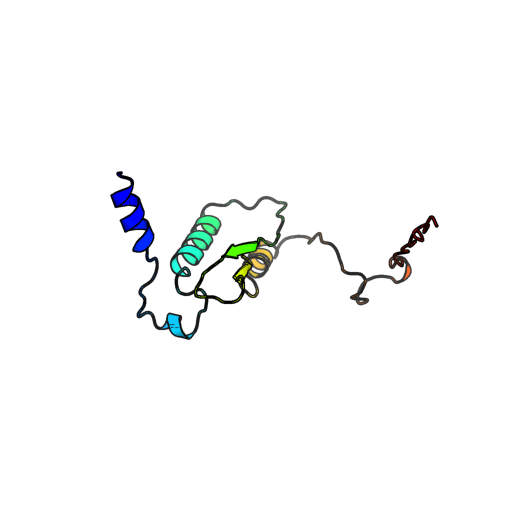851 C CA . VAL A 1 106 ? 24.908 -1.976 -24.689 1.00 66.88 106 VAL A CA 1
ATOM 852 C C . VAL A 1 106 ? 26.180 -1.781 -25.515 1.00 66.88 106 VAL A C 1
ATOM 854 O O . VAL A 1 106 ? 27.283 -1.871 -24.986 1.00 66.88 106 VAL A O 1
ATOM 857 N N . SER A 1 107 ? 26.038 -1.496 -26.814 1.00 71.56 107 SER A N 1
ATOM 858 C CA . SER A 1 107 ? 27.188 -1.204 -27.685 1.00 71.56 107 SER A CA 1
ATOM 859 C C . SER A 1 107 ? 27.917 0.069 -27.240 1.00 71.56 107 SER A C 1
ATOM 861 O O . SER A 1 107 ? 27.273 1.078 -26.949 1.00 71.56 107 SER A O 1
ATOM 863 N N . ALA A 1 108 ? 29.254 0.044 -27.248 1.00 72.31 108 ALA A N 1
ATOM 864 C CA . ALA A 1 108 ? 30.098 1.175 -26.857 1.00 72.31 108 ALA A CA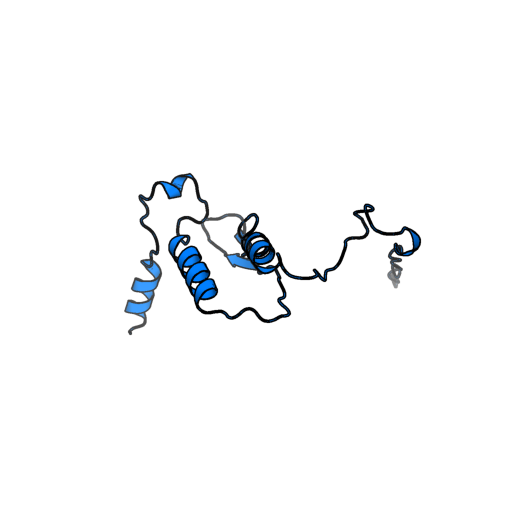 1
ATOM 865 C C . ALA A 1 108 ? 29.840 2.437 -27.702 1.00 72.31 108 ALA A C 1
ATOM 867 O O . ALA A 1 108 ? 29.904 3.546 -27.176 1.00 72.31 108 ALA A O 1
ATOM 868 N N . ASP A 1 109 ? 29.456 2.269 -28.970 1.00 80.19 109 ASP A N 1
ATOM 869 C CA . ASP A 1 109 ? 29.150 3.373 -29.892 1.00 80.19 109 ASP A CA 1
ATOM 870 C C . ASP A 1 109 ? 27.904 4.178 -29.482 1.00 80.19 109 ASP A C 1
ATOM 872 O O . ASP A 1 109 ? 27.705 5.303 -29.936 1.00 80.19 109 ASP A O 1
ATOM 876 N N . LEU A 1 110 ? 27.054 3.614 -28.615 1.00 71.31 110 LEU A N 1
ATOM 877 C CA . LEU A 1 110 ? 25.851 4.267 -28.094 1.00 71.31 110 LEU A CA 1
ATOM 878 C C . LEU A 1 110 ? 26.097 4.986 -26.754 1.00 71.31 110 LEU A C 1
ATOM 880 O O . LEU A 1 110 ? 25.188 5.634 -26.233 1.00 71.31 110 LEU A O 1
ATOM 884 N N . ILE A 1 111 ? 27.303 4.886 -26.179 1.00 72.31 111 ILE A N 1
ATOM 885 C CA . ILE A 1 111 ? 27.650 5.482 -24.883 1.00 72.31 111 ILE A CA 1
ATOM 886 C C . ILE A 1 111 ? 28.307 6.848 -25.107 1.00 72.31 111 ILE A C 1
ATOM 888 O O . ILE A 1 111 ? 29.495 6.958 -25.404 1.00 72.31 111 ILE A O 1
ATOM 892 N N . THR A 1 112 ? 27.541 7.922 -24.919 1.00 73.94 112 THR A N 1
ATOM 893 C CA . THR A 1 112 ? 28.053 9.299 -25.007 1.00 73.94 112 THR A CA 1
ATOM 894 C C . THR A 1 112 ? 28.454 9.836 -23.632 1.00 73.94 112 THR A C 1
ATOM 896 O O . THR A 1 112 ? 27.676 9.739 -22.681 1.00 73.94 112 THR A O 1
ATOM 899 N N . GLN A 1 113 ? 29.628 10.465 -23.514 1.00 67.69 113 GLN A N 1
ATOM 900 C CA . GLN A 1 113 ? 30.025 11.161 -22.283 1.00 67.69 113 GLN A CA 1
ATOM 901 C C . GLN A 1 113 ? 29.221 12.456 -22.097 1.00 67.69 113 GLN A C 1
ATOM 903 O O . GLN A 1 113 ? 28.996 13.210 -23.042 1.00 67.69 113 GLN A O 1
ATOM 908 N N . LYS A 1 114 ? 28.797 12.737 -20.860 1.00 61.19 114 LYS A N 1
ATOM 909 C CA . LYS A 1 114 ? 28.065 13.963 -20.523 1.00 61.19 114 LYS A CA 1
ATOM 910 C C . LYS A 1 114 ? 29.044 15.113 -20.268 1.00 61.19 114 LYS A C 1
ATOM 912 O O . LYS A 1 114 ? 29.668 15.167 -19.210 1.00 61.19 114 LYS A O 1
ATOM 917 N N . THR A 1 115 ? 29.159 16.047 -21.209 1.00 54.19 115 THR A N 1
ATOM 918 C CA . THR A 1 115 ? 30.009 17.240 -21.064 1.00 54.19 115 THR A CA 1
ATOM 919 C C . THR A 1 115 ? 29.306 18.291 -20.200 1.00 54.19 115 THR A C 1
ATOM 921 O O . THR A 1 115 ? 28.210 18.741 -20.527 1.00 54.19 115 THR A O 1
ATOM 924 N N . TYR A 1 116 ? 29.924 18.690 -19.086 1.00 50.94 116 TYR A N 1
ATOM 925 C CA . TYR A 1 116 ? 29.466 19.808 -18.258 1.00 50.94 116 TYR A CA 1
ATOM 926 C C . TYR A 1 116 ? 30.413 20.997 -18.434 1.00 50.94 116 TYR A C 1
ATOM 928 O O . TYR A 1 116 ? 31.520 20.992 -17.898 1.00 50.94 116 TYR A O 1
ATOM 936 N N . GLU A 1 117 ? 29.975 22.043 -19.133 1.00 59.81 117 GLU A N 1
ATOM 937 C CA . GLU A 1 117 ? 30.680 23.327 -19.126 1.00 59.81 117 GLU A CA 1
ATOM 938 C C . GLU A 1 117 ? 30.318 24.102 -17.853 1.00 59.81 117 GLU A C 1
ATOM 940 O O . GLU A 1 117 ? 29.190 24.558 -17.657 1.00 59.81 117 GLU A O 1
ATOM 945 N N . ARG A 1 118 ? 31.282 24.240 -16.937 1.00 50.16 118 ARG A N 1
ATOM 946 C CA . ARG A 1 118 ? 31.134 25.090 -15.750 1.00 50.16 118 ARG A CA 1
ATOM 947 C C . ARG A 1 118 ? 31.420 26.534 -16.158 1.00 50.16 118 ARG A C 1
ATOM 949 O O . ARG A 1 118 ? 32.582 26.913 -16.269 1.00 50.16 118 ARG A O 1
ATOM 956 N N . SER A 1 119 ? 30.379 27.350 -16.334 1.00 59.12 119 SER A N 1
ATOM 957 C CA . SER A 1 119 ? 30.544 28.805 -16.471 1.00 59.12 119 SER A CA 1
ATOM 958 C C . SER A 1 119 ? 31.263 29.341 -15.230 1.00 59.12 119 SER A C 1
ATOM 960 O O . SER A 1 119 ? 30.748 29.261 -14.109 1.00 59.12 119 SER A O 1
ATOM 962 N N . SER A 1 120 ? 32.475 29.859 -15.406 1.00 59.16 120 SER A N 1
ATOM 963 C CA . SER A 1 120 ? 33.234 30.522 -14.350 1.00 59.16 120 SER A CA 1
ATOM 964 C C . SER A 1 120 ? 32.446 31.739 -13.852 1.00 59.16 120 SER A C 1
ATOM 966 O O . SER A 1 120 ? 31.986 32.570 -14.632 1.00 59.16 120 SER A O 1
AT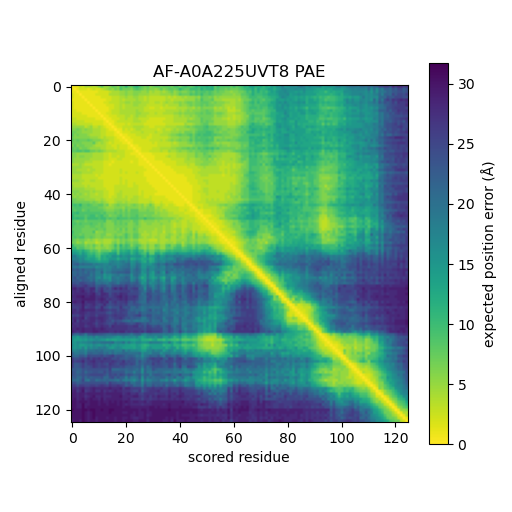OM 968 N N . ARG A 1 121 ? 32.240 31.836 -12.531 1.00 51.19 121 ARG A N 1
ATOM 969 C CA . ARG A 1 121 ? 31.684 33.045 -11.907 1.00 51.19 121 ARG A CA 1
ATOM 970 C C . ARG A 1 121 ? 32.648 34.197 -12.166 1.00 51.19 121 ARG A C 1
ATOM 972 O O . ARG A 1 121 ? 33.776 34.163 -11.680 1.00 51.19 121 ARG A O 1
ATOM 979 N N . VAL A 1 122 ? 32.184 35.220 -12.875 1.00 57.12 122 VAL A N 1
ATOM 980 C CA . VAL A 1 122 ? 32.847 36.523 -12.923 1.00 57.12 122 VAL A CA 1
ATOM 981 C C . VAL A 1 122 ? 32.755 37.125 -11.521 1.00 57.12 122 VAL A C 1
ATOM 983 O O . VAL A 1 122 ? 31.675 37.488 -11.060 1.00 57.12 122 VAL A O 1
ATOM 986 N N . VAL A 1 123 ? 33.881 37.171 -10.810 1.00 52.28 123 VAL A N 1
ATOM 987 C CA . VAL A 1 123 ? 34.007 37.947 -9.574 1.00 52.28 123 VAL A CA 1
ATOM 988 C C . VAL A 1 123 ? 34.304 39.379 -9.997 1.00 52.28 123 VAL A C 1
ATOM 990 O O . VAL A 1 123 ? 35.421 39.686 -10.406 1.00 52.28 123 VAL A O 1
ATOM 993 N N . VAL A 1 124 ? 33.286 40.235 -9.951 1.00 48.81 124 VAL A N 1
ATOM 994 C CA . VAL A 1 124 ? 33.456 41.683 -10.108 1.00 48.81 124 VAL A CA 1
ATOM 995 C C . VAL A 1 124 ? 34.101 42.199 -8.818 1.00 48.81 124 VAL A C 1
ATOM 997 O O . VAL A 1 124 ? 33.567 41.959 -7.734 1.00 48.81 124 VAL A O 1
ATOM 1000 N N . ARG A 1 125 ? 35.283 42.807 -8.942 1.00 52.16 125 ARG A N 1
ATOM 1001 C CA . ARG A 1 125 ? 35.963 43.536 -7.863 1.00 52.16 125 ARG A CA 1
ATOM 1002 C C . ARG A 1 125 ? 35.479 44.974 -7.809 1.00 52.16 125 ARG A C 1
ATOM 1004 O O . ARG A 1 125 ? 35.206 45.519 -8.900 1.00 52.16 125 ARG A O 1
#

InterPro domains:
  IPR029526 PiggyBac transposable element-derived protein [PF13843] (1-68)